Protein AF-A0A926WV00-F1 (afdb_monomer_lite)

Foldseek 3Di:
DVVVVVVVVVVLLVQLLVQCVVVPNVVDDPVVSSVLQVVVCVVPVDRAGPVHPCVVVSSVVCCCVPVND

pLDDT: mean 88.06, std 14.76, range [47.38,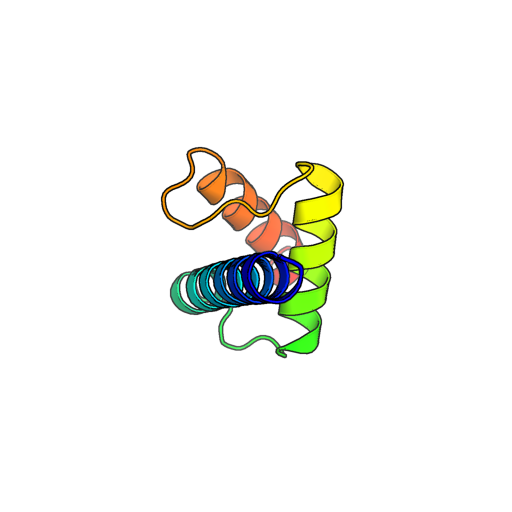 97.62]

Radius of gyration: 12.24 Å; chains: 1; bounding box: 26×20×45 Å

Secondary structure (DSSP, 8-state):
-HHHHHHHHHHHHHHHHHHHHHTTGGGS-HHHHHHHHHHHHHHHSS---TTSTTHHHHHHHHHHHHT--

Structure (mmCIF, N/CA/C/O backbone):
data_AF-A0A926WV00-F1
#
_entry.id   AF-A0A926WV00-F1
#
loop_
_atom_site.group_PDB
_atom_site.id
_atom_site.type_symbol
_atom_site.label_atom_id
_atom_site.label_alt_id
_atom_site.label_comp_id
_atom_site.label_asym_id
_atom_site.label_entity_id
_atom_site.label_seq_id
_atom_site.pdbx_PDB_ins_code
_atom_site.Cartn_x
_atom_site.Cartn_y
_atom_site.Cartn_z
_atom_site.occupancy
_atom_site.B_iso_or_equiv
_atom_site.auth_seq_id
_atom_site.auth_comp_id
_atom_site.auth_asym_id
_atom_site.auth_atom_id
_atom_site.pdbx_PDB_model_num
ATOM 1 N N . MET A 1 1 ? 1.206 -2.536 -29.040 1.00 52.47 1 MET A N 1
ATOM 2 C CA . MET A 1 1 ? 2.015 -2.480 -27.800 1.00 52.47 1 MET A CA 1
ATOM 3 C C . MET A 1 1 ? 1.229 -1.963 -26.596 1.00 52.47 1 MET A C 1
ATOM 5 O O . MET A 1 1 ? 1.668 -2.208 -25.485 1.00 52.47 1 MET A O 1
ATOM 9 N N . GLU A 1 2 ? 0.051 -1.350 -26.770 1.00 47.38 2 GLU A N 1
ATOM 10 C CA . GLU A 1 2 ? -0.761 -0.837 -25.648 1.00 47.38 2 GLU A CA 1
ATOM 11 C C . GLU A 1 2 ? -1.329 -1.931 -24.720 1.00 47.38 2 GLU A C 1
ATOM 13 O O . GLU A 1 2 ? -1.392 -1.728 -23.513 1.00 47.38 2 GLU A O 1
ATOM 18 N N . ASN A 1 3 ? -1.642 -3.129 -25.236 1.00 48.94 3 ASN A N 1
ATOM 19 C CA . ASN A 1 3 ? -2.193 -4.225 -24.417 1.00 48.94 3 ASN A CA 1
ATOM 20 C C . ASN A 1 3 ? -1.213 -4.833 -23.398 1.00 48.94 3 ASN A C 1
ATOM 22 O O . ASN A 1 3 ? -1.653 -5.452 -22.435 1.00 48.94 3 ASN A O 1
ATOM 26 N N . ILE A 1 4 ? 0.099 -4.697 -23.608 1.00 50.38 4 ILE A N 1
ATOM 27 C CA . ILE A 1 4 ? 1.105 -5.284 -22.703 1.00 50.38 4 ILE A CA 1
ATOM 28 C C . ILE A 1 4 ? 1.283 -4.375 -21.485 1.00 50.38 4 ILE A C 1
ATOM 30 O O . ILE A 1 4 ? 1.225 -4.838 -20.352 1.00 50.38 4 ILE A O 1
ATOM 34 N N . ILE A 1 5 ? 1.373 -3.064 -21.728 1.00 51.88 5 ILE A N 1
ATOM 35 C CA . ILE A 1 5 ? 1.527 -2.042 -20.687 1.00 51.88 5 ILE A CA 1
ATOM 36 C C . ILE A 1 5 ? 0.315 -2.047 -19.744 1.00 51.88 5 ILE A C 1
ATOM 38 O O . ILE A 1 5 ? 0.472 -1.972 -18.529 1.00 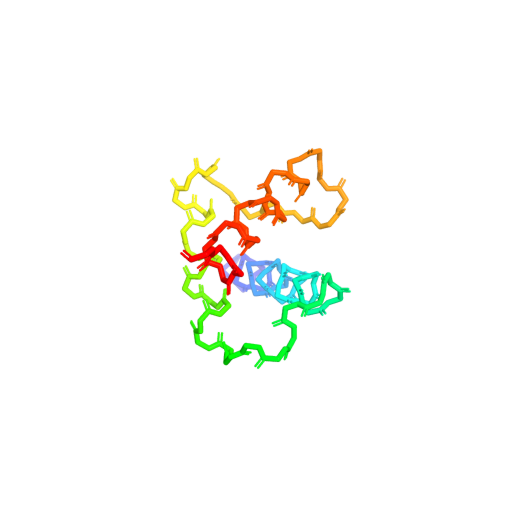51.88 5 ILE A O 1
ATOM 42 N N . HIS A 1 6 ? -0.897 -2.208 -20.286 1.00 50.50 6 HIS A N 1
ATOM 43 C CA . HIS A 1 6 ? -2.115 -2.244 -19.474 1.00 50.50 6 HIS A CA 1
ATOM 44 C C . HIS A 1 6 ? -2.225 -3.489 -18.578 1.00 50.50 6 HIS A C 1
ATOM 46 O O . HIS A 1 6 ? -2.767 -3.396 -17.477 1.00 50.50 6 HIS A O 1
ATOM 52 N N . ASN A 1 7 ? -1.710 -4.640 -19.025 1.00 60.09 7 ASN A N 1
ATOM 53 C CA . ASN A 1 7 ? -1.698 -5.865 -18.224 1.00 60.09 7 ASN A CA 1
ATOM 54 C C . ASN A 1 7 ? -0.662 -5.807 -17.098 1.00 60.09 7 ASN A C 1
ATOM 56 O O . ASN A 1 7 ? -0.960 -6.248 -15.991 1.00 60.09 7 ASN A O 1
ATOM 60 N N . ASP A 1 8 ? 0.515 -5.228 -17.345 1.00 61.47 8 ASP A N 1
ATOM 61 C CA . ASP A 1 8 ? 1.559 -5.119 -16.321 1.00 61.47 8 ASP A CA 1
ATOM 62 C C . ASP A 1 8 ? 1.177 -4.152 -15.196 1.00 61.47 8 ASP A C 1
ATOM 64 O O . ASP A 1 8 ? 1.350 -4.488 -14.025 1.00 61.47 8 ASP A O 1
ATOM 68 N N . VAL A 1 9 ? 0.575 -3.001 -15.522 1.00 62.12 9 VAL A N 1
ATOM 69 C CA . VAL A 1 9 ? 0.086 -2.045 -14.509 1.00 62.12 9 VAL A CA 1
ATOM 70 C C . VAL A 1 9 ? -1.010 -2.676 -13.646 1.00 62.12 9 VAL A C 1
ATOM 72 O O . VAL A 1 9 ? -0.970 -2.579 -12.421 1.00 62.12 9 VAL A O 1
ATOM 75 N N . ASN A 1 10 ? -1.953 -3.397 -14.264 1.00 71.06 10 ASN A N 1
ATOM 76 C CA . ASN A 1 10 ? -2.992 -4.107 -13.520 1.00 71.06 10 ASN A CA 1
ATOM 77 C C . ASN A 1 10 ? -2.395 -5.198 -12.615 1.00 71.06 10 ASN A C 1
ATOM 79 O O . ASN A 1 10 ? -2.830 -5.347 -11.475 1.00 71.06 10 ASN A O 1
ATOM 83 N N . ASN A 1 11 ? -1.380 -5.930 -13.081 1.00 81.31 11 ASN A N 1
ATOM 84 C CA . ASN A 1 11 ? -0.720 -6.967 -12.287 1.00 81.31 11 ASN A CA 1
ATOM 85 C C . ASN A 1 11 ? 0.032 -6.394 -11.077 1.00 81.31 11 ASN A C 1
ATOM 87 O O . ASN A 1 11 ? -0.015 -6.989 -10.001 1.00 81.31 11 ASN A O 1
ATOM 91 N N . GLN A 1 12 ? 0.691 -5.242 -11.228 1.00 86.94 12 GLN A N 1
ATOM 92 C CA . GLN A 1 12 ? 1.380 -4.565 -10.124 1.00 86.94 12 GLN A CA 1
ATOM 93 C C . GLN A 1 12 ? 0.397 -4.032 -9.084 1.00 86.94 12 GLN A C 1
ATOM 95 O O . GLN A 1 12 ? 0.603 -4.244 -7.891 1.00 86.94 12 GLN A O 1
ATOM 100 N N . ASP A 1 13 ? -0.706 -3.426 -9.528 1.00 87.69 13 ASP A N 1
ATOM 101 C CA . ASP A 1 13 ? -1.774 -2.978 -8.636 1.00 87.69 13 ASP A CA 1
ATOM 102 C C . ASP A 1 13 ? -2.364 -4.149 -7.837 1.00 87.69 13 ASP A C 1
ATOM 104 O O . ASP A 1 13 ? -2.536 -4.044 -6.624 1.00 87.69 13 ASP A O 1
ATOM 108 N N . TYR A 1 14 ? -2.644 -5.288 -8.479 1.00 90.19 14 TYR A N 1
ATOM 109 C CA . TYR A 1 14 ? -3.136 -6.468 -7.764 1.00 90.19 14 TYR A CA 1
ATOM 110 C C . TYR A 1 14 ? -2.105 -7.031 -6.782 1.00 90.19 14 TYR A C 1
ATOM 112 O O . TYR A 1 14 ? -2.475 -7.366 -5.659 1.00 90.19 14 TYR A O 1
ATOM 120 N N . ALA A 1 15 ? -0.827 -7.109 -7.165 1.00 94.12 15 ALA A N 1
ATOM 121 C CA . ALA A 1 15 ? 0.238 -7.602 -6.292 1.00 94.12 15 ALA A CA 1
ATOM 122 C C . ALA A 1 15 ? 0.460 -6.692 -5.072 1.00 94.12 15 ALA A C 1
ATOM 124 O O . ALA A 1 15 ? 0.663 -7.186 -3.963 1.00 94.12 15 ALA A O 1
ATOM 125 N N . PHE A 1 16 ? 0.369 -5.375 -5.261 1.00 95.44 16 PHE A N 1
ATOM 126 C CA . PHE A 1 16 ? 0.424 -4.395 -4.181 1.00 95.44 16 PHE A CA 1
ATOM 127 C C . PHE A 1 16 ? -0.729 -4.586 -3.189 1.00 95.44 16 PHE A C 1
ATOM 129 O O . PHE A 1 16 ? -0.513 -4.704 -1.982 1.00 95.44 16 PHE A O 1
ATOM 136 N N . LEU A 1 17 ? -1.962 -4.661 -3.700 1.00 95.12 17 LEU A N 1
ATOM 137 C CA . LEU A 1 17 ? -3.160 -4.805 -2.870 1.00 95.12 17 LEU A CA 1
ATOM 138 C C . LEU A 1 17 ? -3.187 -6.151 -2.135 1.00 95.12 17 LEU A C 1
ATOM 140 O O . LEU A 1 17 ? -3.522 -6.193 -0.954 1.00 95.12 17 LEU A O 1
ATOM 144 N N . ASP A 1 18 ? -2.790 -7.237 -2.799 1.00 95.75 18 ASP A N 1
ATOM 145 C CA . ASP A 1 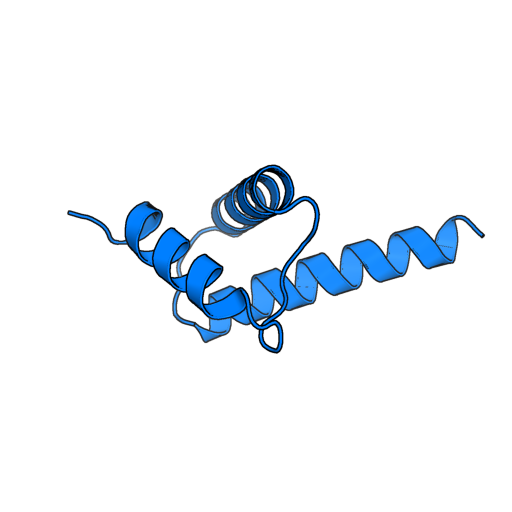18 ? -2.623 -8.552 -2.170 1.00 95.75 18 ASP A CA 1
ATOM 146 C C . ASP A 1 18 ? -1.541 -8.523 -1.075 1.00 95.75 18 ASP A C 1
ATOM 148 O O . ASP A 1 18 ? -1.739 -9.079 0.007 1.00 95.75 18 ASP A O 1
ATOM 152 N N . GLY A 1 19 ? -0.436 -7.808 -1.311 1.00 96.75 19 GLY A N 1
ATOM 153 C CA . GLY A 1 19 ? 0.611 -7.564 -0.320 1.00 96.75 19 GLY A CA 1
ATOM 154 C C . GLY A 1 19 ? 0.083 -6.885 0.945 1.00 96.75 19 GLY A C 1
ATOM 155 O O . GLY A 1 19 ? 0.337 -7.367 2.049 1.00 96.75 19 GLY A O 1
ATOM 156 N N . LEU A 1 20 ? -0.707 -5.817 0.801 1.00 96.50 20 LEU A N 1
ATOM 157 C CA . LEU A 1 20 ? -1.336 -5.133 1.938 1.00 96.50 20 LEU A CA 1
ATOM 158 C C . LEU A 1 20 ? -2.327 -6.026 2.685 1.00 96.50 20 LEU A C 1
ATOM 160 O O . LEU A 1 20 ? -2.337 -6.050 3.916 1.00 96.50 20 LEU A O 1
ATOM 164 N N . CYS A 1 21 ? -3.142 -6.791 1.957 1.00 96.38 21 CYS A N 1
ATOM 165 C CA . CYS A 1 21 ? -4.062 -7.744 2.567 1.00 96.38 21 CYS A CA 1
ATOM 166 C C . CYS A 1 21 ? -3.314 -8.766 3.432 1.00 96.38 21 CYS A C 1
ATOM 168 O O . CYS A 1 21 ? -3.710 -9.016 4.571 1.00 96.38 21 CYS A O 1
ATOM 170 N N . LYS A 1 22 ? -2.205 -9.312 2.919 1.00 96.69 22 LYS A N 1
ATOM 171 C CA . LYS A 1 22 ? -1.341 -10.258 3.641 1.00 96.69 22 LYS A CA 1
ATOM 172 C C . LYS A 1 22 ? -0.618 -9.628 4.829 1.00 96.69 22 LYS A C 1
ATOM 174 O O . LYS A 1 22 ? -0.363 -10.330 5.802 1.00 96.69 22 LYS A O 1
ATOM 179 N N . ALA A 1 23 ? -0.337 -8.329 4.772 1.00 95.50 23 ALA A N 1
ATOM 180 C CA . ALA A 1 23 ? 0.238 -7.568 5.878 1.00 95.50 23 ALA A CA 1
ATOM 181 C C . ALA A 1 23 ? -0.779 -7.218 6.986 1.00 95.50 23 ALA A C 1
ATOM 183 O O . ALA A 1 23 ? -0.404 -6.613 7.982 1.00 95.50 23 ALA A O 1
ATOM 184 N N . GLY A 1 24 ? -2.052 -7.611 6.848 1.00 96.12 24 GLY A N 1
ATOM 185 C CA . GLY A 1 24 ? -3.077 -7.440 7.886 1.00 96.12 24 GLY A CA 1
ATOM 186 C C . GLY A 1 24 ? -4.117 -6.357 7.592 1.00 96.12 24 GLY A C 1
ATOM 187 O O . GLY A 1 24 ? -5.101 -6.240 8.321 1.00 96.12 24 GLY A O 1
ATOM 188 N N . PHE A 1 25 ? -3.986 -5.629 6.482 1.00 96.50 25 PHE A N 1
ATOM 189 C CA . PHE A 1 25 ? -4.919 -4.563 6.095 1.00 96.50 25 PHE A CA 1
ATOM 190 C C . PHE A 1 25 ? -6.125 -5.063 5.284 1.00 96.50 25 PHE A C 1
ATOM 192 O O . PHE A 1 25 ? -6.922 -4.267 4.789 1.00 96.50 25 PHE A O 1
ATOM 199 N N . GLY A 1 26 ? -6.302 -6.384 5.162 1.00 94.75 26 GLY A N 1
ATOM 200 C CA . GLY A 1 26 ? -7.360 -6.997 4.348 1.00 94.75 26 GLY A CA 1
ATOM 201 C C . GLY A 1 26 ? -8.791 -6.745 4.838 1.00 94.75 26 GLY A C 1
ATOM 202 O O . GLY A 1 26 ? -9.740 -7.003 4.103 1.00 94.75 26 GLY A O 1
ATOM 203 N N . ASN A 1 27 ? -8.959 -6.220 6.055 1.00 94.94 27 ASN A N 1
ATOM 204 C CA . ASN A 1 27 ? -10.264 -5.820 6.586 1.00 94.94 27 ASN A CA 1
ATOM 205 C C . ASN A 1 27 ? -10.725 -4.440 6.081 1.00 94.94 27 ASN A C 1
ATOM 207 O O . ASN A 1 27 ? -11.883 -4.072 6.284 1.00 94.94 27 ASN A O 1
ATOM 211 N N . LEU A 1 28 ? -9.842 -3.664 5.443 1.00 95.69 28 LEU A N 1
ATOM 212 C CA . LEU A 1 28 ? -10.187 -2.351 4.908 1.00 95.69 28 LEU A CA 1
ATOM 213 C C . LEU A 1 28 ? -10.950 -2.474 3.578 1.00 95.69 28 LEU A C 1
ATOM 215 O O . LEU A 1 28 ? -10.684 -3.378 2.782 1.00 95.69 28 LEU A O 1
ATOM 219 N N . PRO A 1 29 ? -11.874 -1.542 3.276 1.00 96.00 29 PRO A N 1
ATOM 220 C CA . PRO A 1 29 ? -12.548 -1.521 1.985 1.00 96.00 29 PRO A CA 1
ATOM 221 C C . PRO A 1 29 ? -11.557 -1.403 0.821 1.00 96.00 29 PRO A C 1
ATOM 223 O O . PRO A 1 29 ? -10.616 -0.610 0.861 1.00 96.00 29 PRO A O 1
ATOM 226 N N . PHE A 1 30 ? -11.830 -2.111 -0.278 1.00 91.62 30 PHE A N 1
ATOM 227 C CA . PHE A 1 30 ? -10.986 -2.087 -1.479 1.00 91.62 30 PHE A CA 1
ATOM 228 C C . PHE A 1 30 ? -10.709 -0.668 -2.005 1.00 91.62 30 PHE A C 1
ATOM 230 O O . PHE A 1 30 ? -9.603 -0.371 -2.452 1.00 91.62 30 PHE A O 1
ATOM 237 N N . CYS A 1 31 ? -11.696 0.233 -1.936 1.00 93.75 31 CYS A N 1
ATOM 238 C CA . CYS A 1 31 ? -11.522 1.623 -2.359 1.00 93.75 31 CYS A CA 1
ATOM 239 C C . CYS A 1 31 ? -10.495 2.385 -1.506 1.00 93.75 31 CYS A C 1
ATOM 241 O O . CYS A 1 31 ? -9.758 3.198 -2.057 1.00 93.75 31 CYS A O 1
ATOM 243 N N . VAL A 1 32 ? -10.405 2.091 -0.205 1.00 95.56 32 VAL A N 1
ATOM 244 C CA . VAL A 1 32 ? -9.420 2.686 0.711 1.00 95.56 32 VAL A CA 1
ATOM 24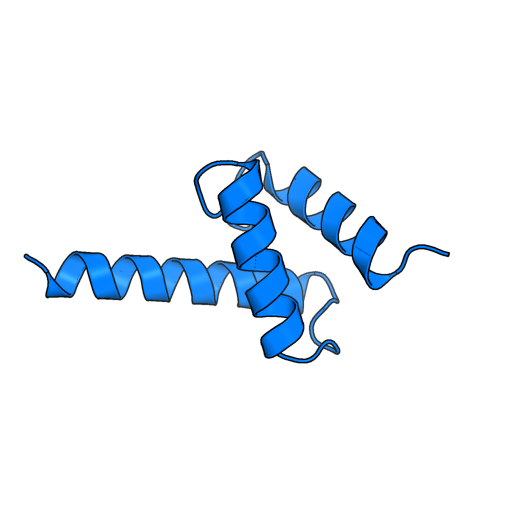5 C C . VAL A 1 32 ? -8.019 2.189 0.361 1.00 95.56 32 VAL A C 1
ATOM 247 O O . VAL A 1 32 ? -7.114 2.995 0.158 1.00 95.56 32 VAL A O 1
ATOM 250 N N . LEU A 1 33 ? -7.855 0.876 0.170 1.00 95.44 33 LEU A N 1
ATOM 251 C CA . LEU A 1 33 ? -6.574 0.287 -0.239 1.00 95.44 33 LEU A CA 1
ATOM 252 C C . LEU A 1 33 ? -6.110 0.813 -1.611 1.00 95.44 33 LEU A C 1
ATOM 254 O O . LEU A 1 33 ? -4.934 1.116 -1.804 1.00 95.44 33 LEU A O 1
ATOM 258 N N . ARG A 1 34 ? -7.039 1.000 -2.561 1.00 94.12 34 ARG A N 1
ATOM 259 C CA . ARG A 1 34 ? -6.752 1.629 -3.863 1.00 94.12 34 ARG A CA 1
ATOM 260 C C . ARG A 1 34 ? -6.318 3.085 -3.726 1.00 94.12 34 ARG A C 1
ATOM 262 O O . ARG A 1 34 ? -5.383 3.486 -4.410 1.00 94.12 34 ARG A O 1
ATOM 269 N N . GLN A 1 35 ? -6.976 3.879 -2.881 1.00 95.69 35 GLN A N 1
ATOM 270 C CA . GLN A 1 35 ? -6.573 5.270 -2.641 1.00 95.69 35 GLN A CA 1
ATOM 271 C C . GLN A 1 35 ? -5.172 5.351 -2.037 1.00 95.69 35 GLN A C 1
ATOM 273 O O . GLN A 1 35 ? -4.375 6.193 -2.447 1.00 95.69 35 GLN A O 1
ATOM 278 N N . PHE A 1 36 ? -4.848 4.438 -1.126 1.00 96.75 36 PHE A N 1
ATOM 279 C CA . PHE A 1 36 ? -3.508 4.350 -0.569 1.00 96.75 36 PHE A CA 1
ATOM 280 C C . PHE A 1 36 ? -2.464 3.969 -1.621 1.00 96.75 36 PHE A C 1
ATOM 282 O O . PHE A 1 36 ? -1.439 4.632 -1.696 1.00 96.75 36 PHE A O 1
ATOM 289 N N . ASN A 1 37 ? -2.746 3.019 -2.519 1.00 95.00 37 ASN A N 1
ATOM 290 C CA . ASN A 1 37 ? -1.861 2.745 -3.661 1.00 95.00 37 ASN A CA 1
ATOM 291 C C . ASN A 1 37 ? -1.582 4.014 -4.497 1.00 95.00 37 ASN A C 1
ATOM 293 O O . ASN A 1 37 ? -0.436 4.305 -4.826 1.00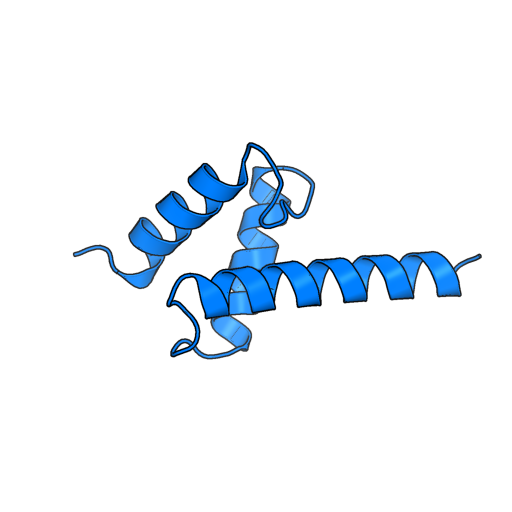 95.00 37 ASN A O 1
ATOM 297 N N . VAL A 1 38 ? -2.605 4.836 -4.772 1.00 94.62 38 VAL A N 1
ATOM 298 C CA . VAL A 1 38 ? -2.406 6.122 -5.473 1.00 94.62 38 VAL A CA 1
ATOM 299 C C . VAL A 1 38 ? -1.497 7.069 -4.679 1.00 94.62 38 VAL A C 1
ATOM 301 O O . VAL A 1 38 ? -0.637 7.726 -5.264 1.00 94.62 38 VAL A O 1
ATOM 304 N N . LEU A 1 39 ? -1.652 7.139 -3.354 1.00 96.25 39 LEU A N 1
ATOM 305 C CA . LEU A 1 39 ? -0.772 7.928 -2.486 1.00 96.25 39 LEU A CA 1
ATOM 306 C C . LEU A 1 39 ? 0.678 7.435 -2.555 1.00 96.25 39 LEU A C 1
ATOM 308 O O . LEU A 1 39 ? 1.593 8.247 -2.683 1.00 96.25 39 LEU A O 1
ATOM 312 N N . ILE A 1 40 ? 0.884 6.121 -2.516 1.00 96.62 40 ILE A N 1
ATOM 313 C CA . ILE A 1 40 ? 2.199 5.484 -2.615 1.00 96.62 40 ILE A CA 1
ATOM 314 C C . ILE A 1 40 ? 2.861 5.797 -3.961 1.00 96.62 40 ILE A C 1
ATOM 316 O O . ILE A 1 40 ? 4.012 6.239 -3.978 1.00 96.62 40 ILE A O 1
ATOM 320 N N . ILE A 1 41 ? 2.127 5.693 -5.072 1.00 94.69 41 ILE A N 1
ATOM 321 C CA . ILE A 1 41 ? 2.623 6.076 -6.402 1.00 94.69 41 ILE A CA 1
ATOM 322 C C . ILE A 1 41 ? 3.017 7.557 -6.432 1.00 94.69 41 ILE A C 1
ATOM 324 O O . ILE A 1 41 ? 4.089 7.895 -6.929 1.00 94.69 41 ILE A O 1
ATOM 328 N N . ASN A 1 42 ? 2.200 8.447 -5.861 1.00 95.06 42 ASN A N 1
ATOM 329 C CA . ASN A 1 42 ? 2.516 9.877 -5.801 1.00 95.06 42 ASN A CA 1
ATOM 330 C C . ASN A 1 42 ? 3.749 10.182 -4.935 1.00 95.06 42 ASN A C 1
ATOM 332 O O . ASN A 1 42 ? 4.467 11.141 -5.215 1.00 95.06 42 ASN A O 1
ATOM 336 N N . ARG A 1 43 ? 4.001 9.386 -3.889 1.00 95.06 43 ARG A N 1
ATOM 337 C CA . ARG A 1 43 ? 5.145 9.558 -2.982 1.00 95.06 43 ARG A CA 1
ATOM 338 C C . ARG A 1 43 ? 6.448 9.037 -3.582 1.00 95.06 43 ARG A C 1
ATOM 340 O O . ARG A 1 43 ? 7.475 9.700 -3.466 1.00 95.06 43 ARG A O 1
ATOM 347 N N . PHE A 1 44 ? 6.422 7.856 -4.194 1.00 93.25 44 PHE A N 1
ATOM 348 C CA . PHE A 1 44 ? 7.636 7.170 -4.646 1.00 93.25 44 PHE A CA 1
ATOM 349 C C . PHE A 1 44 ? 7.883 7.260 -6.153 1.00 93.25 44 PHE A C 1
ATOM 351 O O . PHE A 1 44 ? 8.999 7.002 -6.598 1.00 93.25 44 PHE A O 1
ATOM 358 N N . GLY A 1 45 ? 6.875 7.639 -6.939 1.00 92.94 45 GLY A N 1
ATOM 359 C CA . GLY A 1 45 ? 6.928 7.665 -8.402 1.00 92.94 45 GLY A CA 1
ATOM 360 C C . GLY A 1 45 ? 6.729 6.297 -9.065 1.00 92.94 45 GLY A C 1
ATOM 361 O O . GLY A 1 45 ? 6.818 6.201 -10.286 1.00 92.94 45 GLY A O 1
ATOM 362 N N . TYR A 1 46 ? 6.474 5.246 -8.282 1.00 92.12 46 TYR A N 1
ATOM 363 C CA . TYR A 1 46 ? 6.192 3.881 -8.732 1.00 92.12 46 TY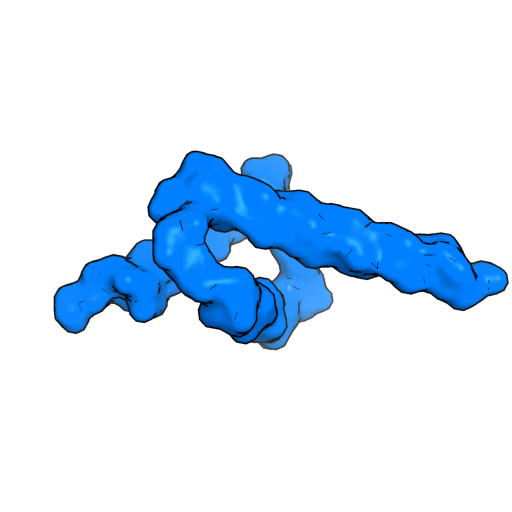R A CA 1
ATOM 364 C C . TYR A 1 46 ? 5.418 3.117 -7.642 1.00 92.12 46 TYR A C 1
ATOM 366 O O . TYR A 1 46 ? 5.224 3.654 -6.553 1.00 92.12 46 TYR A O 1
ATOM 374 N N . THR A 1 47 ? 4.993 1.881 -7.925 1.00 92.50 47 THR A N 1
ATOM 375 C CA . THR A 1 47 ? 4.325 0.982 -6.965 1.00 92.50 47 THR A CA 1
ATOM 376 C C . THR A 1 47 ? 5.338 -0.003 -6.359 1.00 92.50 47 THR A C 1
ATOM 378 O O . THR A 1 47 ? 5.699 -0.969 -7.038 1.00 92.50 47 THR A O 1
ATOM 381 N N . PRO A 1 48 ? 5.816 0.193 -5.113 1.00 94.62 48 PRO A N 1
ATOM 382 C CA . PRO A 1 48 ? 6.697 -0.763 -4.446 1.00 94.62 48 PRO A CA 1
ATOM 383 C C . PRO A 1 48 ? 5.954 -2.067 -4.163 1.00 94.62 48 PRO A C 1
ATOM 385 O O . PRO A 1 48 ? 4.831 -2.045 -3.670 1.00 94.62 48 PRO A O 1
ATOM 388 N N . LEU A 1 49 ? 6.570 -3.208 -4.462 1.00 94.69 49 LEU A N 1
ATOM 389 C CA . LEU A 1 49 ? 5.986 -4.535 -4.234 1.00 94.69 49 LEU A CA 1
ATOM 390 C C . LEU A 1 49 ? 6.559 -5.181 -2.961 1.00 94.69 49 LEU A C 1
ATOM 392 O O . LEU A 1 49 ? 7.599 -4.738 -2.493 1.00 94.69 49 LEU A O 1
ATOM 396 N N . PRO A 1 50 ? 5.971 -6.271 -2.430 1.00 92.75 50 PRO A N 1
ATOM 397 C CA . PRO A 1 50 ? 6.435 -6.917 -1.193 1.00 92.75 50 PRO A CA 1
ATOM 398 C C . PRO A 1 50 ? 7.904 -7.363 -1.117 1.00 92.75 50 PRO A C 1
ATOM 400 O O . PRO A 1 50 ? 8.397 -7.644 -0.032 1.00 92.75 50 PRO A O 1
ATOM 403 N N . LEU A 1 51 ? 8.592 -7.474 -2.255 1.00 90.81 51 LEU A N 1
ATOM 404 C CA . LEU A 1 51 ? 10.015 -7.828 -2.328 1.00 90.81 51 LEU A CA 1
ATOM 405 C C . LEU A 1 51 ? 10.921 -6.611 -2.586 1.00 90.81 51 LEU A C 1
ATOM 407 O O . LEU A 1 51 ? 12.119 -6.780 -2.786 1.00 90.81 51 LEU A O 1
ATOM 411 N N . ASP A 1 52 ? 10.347 -5.411 -2.647 1.00 94.31 52 ASP A N 1
ATOM 412 C CA . ASP A 1 52 ? 11.061 -4.150 -2.823 1.00 94.31 52 ASP A CA 1
ATOM 413 C C . ASP A 1 52 ? 11.653 -3.684 -1.486 1.00 94.31 52 ASP A C 1
ATOM 415 O O . ASP A 1 52 ? 11.008 -3.801 -0.442 1.00 94.31 52 ASP A O 1
ATOM 419 N N . ASP A 1 53 ? 12.847 -3.091 -1.520 1.00 94.25 53 ASP A N 1
ATOM 420 C CA . ASP A 1 53 ? 13.516 -2.532 -0.337 1.00 94.25 53 ASP A CA 1
ATOM 421 C C . ASP A 1 53 ? 12.660 -1.467 0.374 1.00 94.25 53 ASP A C 1
ATOM 423 O O . ASP A 1 53 ? 12.802 -1.243 1.577 1.00 94.25 53 ASP A O 1
ATOM 427 N N . ARG A 1 54 ? 11.751 -0.805 -0.356 1.00 95.94 54 ARG A N 1
ATOM 428 C CA . ARG A 1 54 ? 10.835 0.208 0.184 1.00 95.94 54 ARG A CA 1
ATOM 429 C C . ARG A 1 54 ? 9.527 -0.353 0.722 1.00 95.94 54 ARG A C 1
ATOM 431 O O . ARG A 1 54 ? 8.712 0.423 1.218 1.00 95.94 54 ARG A O 1
ATOM 438 N N . TRP A 1 55 ? 9.295 -1.663 0.639 1.00 96.94 55 TRP A N 1
ATOM 439 C CA . TRP A 1 55 ? 8.046 -2.253 1.121 1.00 96.94 55 TRP A CA 1
ATOM 440 C C . TRP A 1 55 ? 7.817 -1.985 2.610 1.00 96.94 55 TRP A C 1
ATOM 442 O O . TRP A 1 55 ? 6.710 -1.649 3.015 1.00 96.94 55 TRP A O 1
ATOM 452 N N . GLU A 1 56 ? 8.881 -2.026 3.408 1.00 97.00 56 GLU A N 1
ATOM 453 C CA . GLU A 1 56 ? 8.812 -1.700 4.832 1.00 97.00 56 GLU A CA 1
ATOM 454 C C . GLU A 1 56 ? 8.353 -0.248 5.068 1.00 97.00 56 GLU A C 1
ATOM 456 O O . GLU A 1 56 ? 7.545 0.013 5.956 1.00 97.00 56 GLU A O 1
ATOM 461 N N . GLU A 1 57 ? 8.788 0.716 4.245 1.00 97.19 57 GLU A N 1
ATOM 462 C CA . GLU A 1 57 ? 8.308 2.106 4.336 1.00 97.19 57 GLU A CA 1
ATOM 463 C C . GLU A 1 57 ? 6.815 2.209 3.983 1.00 97.19 57 GLU A C 1
ATOM 465 O O . GLU A 1 57 ? 6.086 2.975 4.614 1.00 97.19 57 GLU A O 1
ATOM 470 N N . VAL A 1 58 ? 6.336 1.412 3.018 1.00 97.62 58 VAL A N 1
ATOM 471 C CA . VAL A 1 58 ? 4.903 1.328 2.687 1.00 97.62 58 VAL A CA 1
ATOM 472 C C . VAL A 1 58 ? 4.099 0.817 3.882 1.00 97.62 58 VAL A C 1
ATOM 474 O O . VAL A 1 58 ? 3.064 1.401 4.198 1.00 97.62 58 VAL A O 1
ATOM 477 N N . LEU A 1 59 ? 4.559 -0.247 4.548 1.00 97.31 59 LEU A N 1
ATOM 478 C CA . LEU A 1 59 ? 3.860 -0.823 5.700 1.00 97.31 59 LEU A CA 1
ATOM 479 C C . LEU A 1 59 ? 3.804 0.153 6.877 1.00 97.31 59 LEU A C 1
ATOM 481 O O . LEU A 1 59 ? 2.725 0.366 7.422 1.00 97.31 59 LEU A O 1
ATOM 485 N N . ASN A 1 60 ? 4.918 0.818 7.192 1.00 96.50 60 ASN A N 1
ATOM 486 C CA . ASN A 1 60 ? 4.952 1.848 8.233 1.00 96.50 60 ASN A CA 1
ATOM 487 C C . ASN A 1 60 ? 3.961 2.992 7.943 1.00 96.50 60 ASN A C 1
ATOM 489 O O . ASN A 1 60 ? 3.240 3.430 8.836 1.00 96.50 60 ASN A O 1
ATOM 493 N N . LEU A 1 61 ? 3.862 3.441 6.684 1.00 96.69 61 LEU A N 1
ATOM 494 C CA . LEU A 1 61 ? 2.867 4.442 6.280 1.00 96.69 61 LEU A CA 1
ATOM 495 C C . LEU A 1 61 ? 1.426 3.928 6.412 1.00 96.69 61 LEU A C 1
ATOM 497 O O . LEU A 1 61 ? 0.530 4.686 6.777 1.00 96.69 61 LEU A O 1
ATOM 501 N N . ALA A 1 62 ? 1.184 2.662 6.068 1.00 96.56 62 ALA A N 1
ATOM 502 C CA . ALA A 1 62 ? -0.136 2.053 6.193 1.00 96.56 62 ALA A CA 1
ATOM 503 C C . ALA A 1 62 ? -0.566 1.971 7.666 1.00 96.56 62 ALA A C 1
ATOM 505 O O . ALA A 1 62 ? -1.709 2.295 7.982 1.00 96.56 62 ALA A O 1
ATOM 506 N N . GLU A 1 63 ? 0.344 1.600 8.569 1.00 96.31 63 GLU A N 1
ATOM 507 C CA . GLU A 1 63 ? 0.088 1.612 10.012 1.00 96.31 63 GLU A CA 1
ATOM 508 C C . GLU A 1 63 ? -0.221 3.026 10.520 1.00 96.31 63 GLU A C 1
ATOM 510 O O . GLU A 1 63 ? -1.238 3.220 11.184 1.00 96.31 63 GLU A O 1
ATOM 515 N N . GLU A 1 64 ? 0.582 4.027 10.143 1.00 95.81 64 GLU A N 1
ATOM 516 C CA . GLU A 1 64 ? 0.360 5.427 10.534 1.00 95.81 64 GLU A CA 1
ATOM 517 C C . GLU A 1 64 ? -1.024 5.938 10.102 1.00 95.81 64 GLU A C 1
ATOM 519 O O . GLU A 1 64 ? -1.722 6.577 10.885 1.00 95.81 64 GLU A O 1
ATOM 524 N N . ILE A 1 65 ? -1.445 5.638 8.870 1.00 94.62 65 ILE A N 1
ATOM 525 C CA . ILE A 1 65 ? -2.698 6.160 8.305 1.00 94.62 65 ILE A CA 1
ATOM 526 C C . ILE A 1 65 ? -3.928 5.387 8.792 1.00 94.62 65 ILE A C 1
ATOM 528 O O . ILE A 1 65 ? -4.986 5.986 8.994 1.00 94.62 65 ILE A O 1
ATOM 532 N N . PHE A 1 66 ? -3.840 4.060 8.895 1.00 94.19 66 PHE A N 1
ATOM 533 C CA . PHE A 1 66 ? -5.014 3.213 9.129 1.00 94.19 66 PHE A CA 1
ATOM 534 C C . PHE A 1 66 ? -5.195 2.781 10.579 1.00 94.19 66 PHE A C 1
ATOM 536 O O . PHE A 1 66 ? -6.308 2.402 10.949 1.00 94.19 66 PHE A O 1
ATOM 543 N N . VAL A 1 67 ? -4.119 2.775 11.364 1.00 89.00 67 VAL A N 1
ATOM 544 C CA . VAL A 1 67 ? -4.111 2.259 12.740 1.00 89.00 67 VAL A CA 1
ATOM 545 C C . VAL A 1 67 ? -3.798 3.355 13.755 1.00 89.00 67 VAL A C 1
ATOM 547 O O . VAL A 1 67 ? -4.251 3.232 14.889 1.00 89.00 67 VAL A O 1
ATOM 550 N N . GLY A 1 68 ? -3.050 4.394 13.362 1.00 77.19 68 GLY A N 1
ATOM 551 C CA . GLY A 1 68 ? -2.620 5.489 14.238 1.00 77.19 68 GLY A CA 1
ATOM 552 C C . GLY A 1 68 ? -3.731 6.079 15.122 1.00 77.19 68 GLY A C 1
ATOM 553 O O . GLY A 1 68 ? -4.870 6.213 14.671 1.00 77.19 68 GLY A O 1
ATOM 554 N N . ASP A 1 69 ? -3.344 6.394 16.369 1.00 55.81 69 ASP A N 1
ATOM 555 C CA . ASP A 1 69 ? -4.168 6.890 17.495 1.00 55.81 69 ASP A CA 1
ATOM 556 C C . ASP A 1 69 ? -5.167 8.015 17.149 1.00 55.81 69 ASP A C 1
ATOM 558 O O . ASP A 1 69 ? -4.770 9.009 16.492 1.00 55.81 69 ASP A O 1
#

Sequence (69 aa):
MENIIHNDVNNQDYAFLDGLCKAGFGNLPFCVLRQFNVLIINRFGYTPLPLDDRWEEVLNLAEEIFVGD